Protein AF-A0A645GWM1-F1 (afdb_monomer_lite)

Radius of gyration: 21.81 Å; chains: 1; bounding box: 53×33×59 Å

Foldseek 3Di:
DDDDPPFDKDKDWAAPVCVVLDDFQFKKWKAAVVDPGTFIWTFHDWAPDADPPVNTTITITGTPDDDPVDDPPGDIDIGGPSPDDPFDKDFPLQWDDPDPQWIWWWWADPPRDTDTWTFDWDDDDPRIIGTPDTDDPPTDTDSPCVVVVVVVVVVVD

pLDDT: mean 82.08, std 11.89, range [39.28, 95.25]

Organism: NCBI:txid1076179

Secondary structure (DSSP, 8-state):
----TT--EEEEEEETTTGGG--TT-EEEEE-TT-SSPEEEEEEEE-SS--TTT-EEEEEEEESS--TT--TT---EEE---TT---EEEEGGG-EEEETTEEEEEEE-GGG-EEEEEEEE---BTTEEEEEES--TT-EE-SS-HH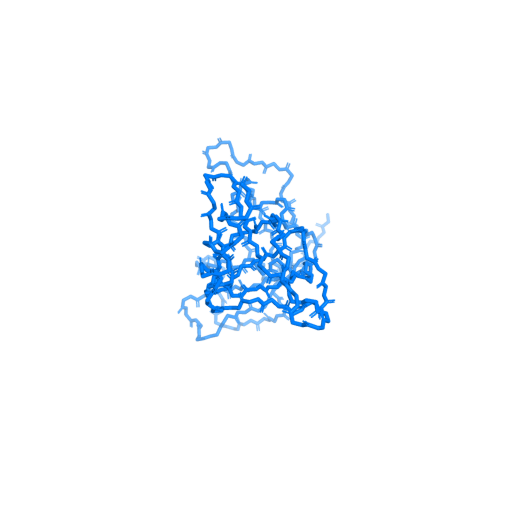HHHHHHHT--

Structure (mmCIF, N/CA/C/O backbone):
data_AF-A0A645GWM1-F1
#
_entry.id   AF-A0A645GWM1-F1
#
loop_
_atom_site.group_PDB
_atom_site.id
_atom_site.type_symbol
_atom_site.label_atom_id
_atom_site.label_alt_id
_atom_site.label_comp_id
_atom_site.label_asym_id
_atom_site.label_entity_id
_atom_site.label_seq_id
_atom_site.pdbx_PDB_ins_code
_atom_site.Cartn_x
_atom_site.Cartn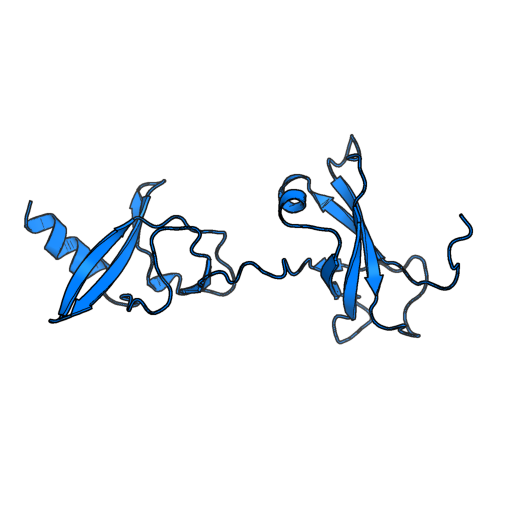_y
_atom_site.Cartn_z
_atom_site.occupancy
_atom_site.B_iso_or_equiv
_atom_site.auth_seq_id
_atom_site.auth_comp_id
_atom_site.auth_asym_id
_atom_site.auth_atom_id
_atom_site.pdbx_PDB_model_num
ATOM 1 N N . MET A 1 1 ? 29.762 -0.858 -18.219 1.00 40.53 1 MET A N 1
ATOM 2 C CA . MET A 1 1 ? 29.071 -2.102 -17.817 1.00 40.53 1 MET A CA 1
ATOM 3 C C . MET A 1 1 ? 28.261 -2.569 -19.014 1.00 40.53 1 MET A C 1
ATOM 5 O O . MET A 1 1 ? 27.485 -1.773 -19.522 1.00 40.53 1 MET A O 1
ATOM 9 N N . ILE A 1 2 ? 28.506 -3.778 -19.520 1.00 39.28 2 ILE A N 1
ATOM 10 C CA . ILE A 1 2 ? 27.701 -4.369 -20.600 1.00 39.28 2 ILE A CA 1
ATOM 11 C C . ILE A 1 2 ? 26.437 -4.920 -19.927 1.00 39.28 2 ILE A C 1
ATOM 13 O O . ILE A 1 2 ? 26.535 -5.841 -19.121 1.00 39.28 2 ILE A O 1
ATOM 17 N N . GLY A 1 3 ? 25.290 -4.279 -20.156 1.00 47.84 3 GLY A N 1
ATOM 18 C CA . GLY A 1 3 ? 23.987 -4.767 -19.697 1.00 47.84 3 GLY A CA 1
ATOM 19 C C . GLY A 1 3 ? 23.449 -5.818 -20.664 1.00 47.84 3 GLY A C 1
ATOM 20 O O . GLY A 1 3 ? 23.716 -5.723 -21.858 1.00 47.84 3 GLY A O 1
ATOM 21 N N . ASP A 1 4 ? 22.724 -6.813 -20.153 1.00 57.06 4 ASP A N 1
ATOM 22 C CA . ASP A 1 4 ? 22.065 -7.835 -20.970 1.00 57.06 4 ASP A CA 1
ATOM 23 C C . ASP A 1 4 ? 20.977 -7.184 -21.853 1.00 57.06 4 ASP A C 1
ATOM 25 O O . ASP A 1 4 ? 19.976 -6.697 -21.318 1.00 57.06 4 ASP A O 1
ATOM 29 N N . PRO A 1 5 ? 21.147 -7.141 -23.188 1.00 54.06 5 PRO A N 1
ATOM 30 C CA . PRO A 1 5 ? 20.183 -6.516 -24.089 1.00 54.06 5 PRO A CA 1
ATOM 31 C C . PRO A 1 5 ? 18.892 -7.335 -24.259 1.00 54.06 5 PRO A C 1
ATOM 33 O O . PRO A 1 5 ? 17.950 -6.837 -24.873 1.00 54.06 5 PRO A O 1
ATOM 36 N N . GLN A 1 6 ? 18.830 -8.571 -23.742 1.00 57.69 6 GLN A N 1
ATOM 37 C CA . GLN A 1 6 ? 17.636 -9.428 -23.789 1.00 57.69 6 GLN A CA 1
ATOM 38 C C . GLN A 1 6 ? 16.748 -9.289 -22.542 1.00 57.69 6 GLN A C 1
ATOM 40 O O . GLN A 1 6 ? 15.625 -9.798 -22.526 1.00 57.69 6 GLN A O 1
ATOM 45 N N . ALA A 1 7 ? 17.211 -8.594 -21.497 1.00 66.00 7 ALA A N 1
ATOM 46 C CA . ALA A 1 7 ? 16.413 -8.368 -20.299 1.00 66.00 7 ALA A CA 1
ATOM 47 C C . ALA A 1 7 ? 15.276 -7.374 -20.594 1.00 66.00 7 ALA A C 1
ATOM 49 O O . ALA A 1 7 ? 15.486 -6.166 -20.734 1.00 66.00 7 ALA A O 1
ATOM 50 N N . MET A 1 8 ? 14.049 -7.889 -20.694 1.00 75.62 8 MET A N 1
ATOM 51 C CA . MET A 1 8 ? 12.860 -7.070 -20.910 1.00 75.62 8 MET A CA 1
ATOM 52 C C . MET A 1 8 ? 12.460 -6.378 -19.606 1.00 75.62 8 MET A C 1
ATOM 54 O O . MET A 1 8 ? 11.843 -6.972 -18.721 1.00 75.62 8 MET A O 1
ATOM 58 N N . ASN A 1 9 ? 12.838 -5.107 -19.503 1.00 86.62 9 ASN A N 1
ATOM 59 C CA . ASN A 1 9 ? 12.531 -4.254 -18.364 1.00 86.62 9 ASN A CA 1
ATOM 60 C C . ASN A 1 9 ? 11.302 -3.388 -18.640 1.00 86.62 9 ASN A C 1
ATOM 62 O O . ASN A 1 9 ? 11.059 -2.962 -19.770 1.00 86.62 9 ASN A O 1
ATOM 66 N N . VAL A 1 10 ? 10.567 -3.073 -17.580 1.00 88.06 10 VAL A N 1
ATOM 67 C CA . VAL A 1 10 ? 9.471 -2.105 -17.604 1.00 88.06 10 VAL A CA 1
ATOM 68 C C . VAL A 1 10 ? 9.936 -0.849 -16.883 1.00 88.06 10 VAL A C 1
ATOM 70 O O . VAL A 1 10 ? 10.407 -0.919 -15.750 1.00 88.06 10 VAL A O 1
ATOM 73 N N . VAL A 1 11 ? 9.809 0.304 -17.535 1.00 89.62 11 VAL A N 1
ATOM 74 C CA . VAL A 1 11 ? 10.086 1.604 -16.916 1.00 89.62 11 VAL A CA 1
ATOM 75 C C . VAL A 1 11 ? 8.758 2.215 -16.495 1.00 89.62 11 VAL A C 1
ATOM 77 O O . VAL A 1 11 ? 7.904 2.493 -17.333 1.00 89.62 11 VAL A O 1
ATOM 80 N N . ALA A 1 12 ? 8.578 2.390 -15.191 1.00 87.81 12 ALA A N 1
ATOM 81 C CA . ALA A 1 12 ? 7.428 3.061 -14.612 1.00 87.81 12 ALA A CA 1
ATOM 82 C C . ALA A 1 12 ? 7.823 4.473 -14.192 1.00 87.81 12 ALA A C 1
ATOM 84 O O . ALA A 1 12 ? 8.797 4.655 -13.467 1.00 87.81 12 ALA A O 1
ATOM 85 N N . GLU A 1 13 ? 7.045 5.472 -14.587 1.00 87.75 13 GLU A N 1
ATOM 86 C CA . GLU A 1 13 ? 7.170 6.794 -13.991 1.00 87.75 13 GLU A CA 1
ATOM 87 C C . GLU A 1 13 ? 6.321 6.843 -12.726 1.00 87.75 13 GLU A C 1
ATOM 89 O O . GLU A 1 13 ? 5.115 6.596 -12.781 1.00 87.75 13 GLU A O 1
ATOM 94 N N . VAL A 1 14 ? 6.923 7.172 -11.591 1.00 85.31 14 VAL A N 1
ATOM 95 C CA . VAL A 1 14 ? 6.256 7.172 -10.286 1.00 85.31 14 VAL A CA 1
ATOM 96 C C . VAL A 1 14 ? 6.260 8.575 -9.701 1.00 85.31 14 VAL A C 1
ATOM 98 O O . VAL A 1 14 ? 7.281 9.256 -9.739 1.00 85.31 14 VAL A O 1
ATOM 101 N N . PHE A 1 15 ? 5.126 9.005 -9.150 1.00 83.12 15 PHE A N 1
ATOM 102 C CA . PHE A 1 15 ? 5.018 10.293 -8.472 1.00 83.12 15 PHE A CA 1
ATOM 103 C C . PHE A 1 15 ? 5.892 10.349 -7.218 1.00 83.12 15 PHE A C 1
ATOM 105 O O . PHE A 1 15 ? 5.995 9.377 -6.470 1.00 83.12 15 PHE A O 1
ATOM 112 N N . GLU A 1 16 ? 6.445 11.527 -6.937 1.00 80.06 16 GLU A N 1
ATOM 113 C CA . GLU A 1 16 ? 7.253 11.781 -5.740 1.00 80.06 16 GLU A CA 1
ATOM 114 C C . GLU A 1 16 ? 6.570 11.355 -4.428 1.00 80.06 16 GLU A C 1
ATOM 116 O O . GLU A 1 16 ? 7.239 10.845 -3.534 1.00 80.06 16 GLU A O 1
ATOM 121 N N . SER A 1 17 ? 5.242 11.489 -4.324 1.00 77.88 17 SER A N 1
ATOM 122 C CA . SER A 1 17 ? 4.472 11.093 -3.136 1.00 77.88 17 SER A CA 1
ATOM 123 C C . SER A 1 17 ? 4.493 9.593 -2.845 1.00 77.88 17 SER A C 1
ATOM 125 O O . SER A 1 17 ? 4.314 9.198 -1.694 1.00 77.88 17 SER A O 1
ATOM 127 N N . ASP A 1 18 ? 4.696 8.766 -3.871 1.00 77.94 18 ASP A N 1
ATOM 128 C CA . ASP A 1 18 ? 4.616 7.306 -3.767 1.00 77.94 18 ASP A CA 1
ATOM 129 C C . ASP A 1 18 ? 6.009 6.671 -3.619 1.00 77.94 18 ASP A C 1
ATOM 131 O O . ASP A 1 18 ? 6.136 5.553 -3.115 1.00 77.94 18 ASP A O 1
ATOM 135 N N . LEU A 1 19 ? 7.071 7.400 -3.993 1.00 77.88 19 LEU A N 1
ATOM 136 C CA . LEU A 1 19 ? 8.462 6.945 -3.891 1.00 77.88 19 LEU A CA 1
ATOM 137 C C . LEU A 1 19 ? 8.894 6.492 -2.488 1.00 77.88 19 LEU A C 1
ATOM 139 O O . LEU A 1 19 ? 9.609 5.492 -2.428 1.00 77.88 19 LEU A O 1
ATOM 143 N N . PRO A 1 20 ? 8.480 7.122 -1.365 1.00 80.69 20 PRO A N 1
ATOM 144 C CA . PRO A 1 20 ? 8.900 6.684 -0.031 1.00 80.69 20 PRO A CA 1
ATOM 145 C C . PRO A 1 20 ? 8.528 5.233 0.306 1.00 80.69 20 PRO A C 1
ATOM 147 O O . PRO A 1 20 ? 9.187 4.608 1.139 1.00 80.69 20 PRO A O 1
ATOM 150 N N . GLY A 1 21 ? 7.486 4.687 -0.332 1.00 74.31 21 GLY A N 1
ATOM 151 C CA . GLY A 1 21 ? 7.092 3.289 -0.165 1.00 74.31 21 GLY A CA 1
ATOM 152 C C . GLY A 1 21 ? 7.926 2.311 -0.999 1.00 74.31 21 GLY A C 1
ATOM 153 O O . GLY A 1 21 ? 8.011 1.129 -0.665 1.00 74.31 21 GLY A O 1
ATOM 154 N N . ILE A 1 22 ? 8.558 2.772 -2.077 1.00 81.31 22 ILE A N 1
ATOM 155 C CA . ILE A 1 22 ? 9.230 1.904 -3.045 1.00 81.31 22 ILE A CA 1
ATOM 156 C C . ILE A 1 22 ? 10.694 1.740 -2.667 1.00 81.31 22 ILE A C 1
ATOM 158 O O . ILE A 1 22 ? 11.426 2.709 -2.476 1.00 81.31 22 ILE A O 1
ATOM 162 N N . ARG A 1 23 ? 11.151 0.490 -2.607 1.00 83.00 23 ARG A N 1
ATOM 163 C CA . ARG A 1 23 ? 12.553 0.157 -2.355 1.00 83.00 23 ARG A CA 1
ATOM 164 C C . ARG A 1 23 ? 13.088 -0.742 -3.460 1.00 83.00 23 ARG A C 1
ATOM 166 O O . ARG A 1 23 ? 12.338 -1.422 -4.158 1.00 83.00 23 ARG A O 1
ATOM 173 N N . LEU A 1 24 ? 14.410 -0.763 -3.605 1.00 84.62 24 LEU A N 1
ATOM 174 C CA . LEU A 1 24 ? 15.072 -1.804 -4.389 1.00 84.62 24 LEU A CA 1
ATOM 175 C C . LEU A 1 24 ? 14.653 -3.177 -3.845 1.00 84.62 24 LEU A C 1
ATOM 177 O O . LEU A 1 24 ? 14.643 -3.386 -2.632 1.00 84.62 24 LEU A O 1
ATOM 181 N N . GLY A 1 25 ? 14.274 -4.088 -4.738 1.00 85.44 25 GLY A N 1
ATOM 182 C CA . GLY A 1 25 ? 13.746 -5.401 -4.373 1.00 85.44 25 GLY A CA 1
ATOM 183 C C . GLY A 1 25 ? 12.241 -5.446 -4.078 1.00 85.44 25 GLY A C 1
ATOM 184 O O . GLY A 1 25 ? 11.715 -6.542 -3.892 1.00 85.44 25 GLY A O 1
ATOM 185 N N . SER A 1 26 ? 11.517 -4.317 -4.064 1.00 82.75 26 SER A N 1
ATOM 186 C CA . SER A 1 26 ? 10.053 -4.332 -3.914 1.00 82.75 26 SER A CA 1
ATOM 187 C C . SER A 1 26 ? 9.404 -5.163 -5.025 1.00 82.75 26 SER A C 1
ATOM 189 O O . SER A 1 26 ? 9.727 -4.987 -6.203 1.00 82.75 26 SER A O 1
ATOM 191 N N . SER A 1 27 ? 8.480 -6.057 -4.658 1.00 82.62 27 SER A N 1
ATOM 192 C CA . SER A 1 27 ? 7.673 -6.787 -5.638 1.00 82.62 27 SER A CA 1
ATOM 193 C C . SER A 1 27 ? 6.586 -5.877 -6.199 1.00 82.62 27 SER A C 1
ATOM 195 O O . SER A 1 27 ? 6.021 -5.053 -5.486 1.00 82.62 27 SER A O 1
ATOM 197 N N . VAL A 1 28 ? 6.302 -5.995 -7.490 1.00 86.69 28 VAL A N 1
ATOM 198 C CA . VAL A 1 28 ? 5.293 -5.186 -8.179 1.00 86.69 28 VAL A CA 1
ATOM 199 C C . VAL A 1 28 ? 4.484 -6.049 -9.141 1.00 86.69 28 VAL A C 1
ATOM 201 O O . VAL A 1 28 ? 4.929 -7.122 -9.557 1.00 86.69 28 VAL A O 1
ATOM 204 N N . GLN A 1 29 ? 3.297 -5.568 -9.503 1.00 87.50 29 GLN A N 1
ATOM 205 C CA . GLN A 1 29 ? 2.475 -6.152 -10.556 1.00 87.50 29 GLN A CA 1
ATOM 206 C C . GLN A 1 29 ? 2.450 -5.220 -11.768 1.00 87.50 29 GLN A C 1
ATOM 208 O O . GLN A 1 29 ? 2.227 -4.016 -11.649 1.00 87.50 29 GLN A O 1
ATOM 213 N N . VAL A 1 30 ? 2.680 -5.783 -12.947 1.00 86.56 30 VAL A N 1
ATOM 214 C CA . VAL A 1 30 ? 2.648 -5.073 -14.223 1.00 86.56 30 VAL A CA 1
ATOM 215 C C . VAL A 1 30 ? 1.428 -5.541 -15.002 1.00 86.56 30 VAL A C 1
ATOM 217 O O . VAL A 1 30 ? 1.341 -6.691 -15.430 1.00 86.56 30 VAL A O 1
ATOM 220 N N . GLU A 1 31 ? 0.479 -4.638 -15.193 1.00 87.50 31 GLU A N 1
ATOM 221 C CA . GLU A 1 31 ? -0.704 -4.843 -16.013 1.00 87.50 31 GLU A CA 1
ATOM 222 C C . GLU A 1 31 ? -0.423 -4.381 -17.443 1.00 87.50 31 GLU A C 1
ATOM 224 O O . GLU A 1 31 ? -0.121 -3.216 -17.703 1.00 87.50 31 GLU A O 1
ATOM 229 N N . VAL A 1 32 ? -0.553 -5.299 -18.393 1.00 86.19 32 VAL A N 1
ATOM 230 C CA . VAL A 1 32 ? -0.438 -5.001 -19.822 1.00 86.19 32 VAL A CA 1
ATOM 231 C C . VAL A 1 32 ? -1.809 -5.247 -20.440 1.00 86.19 32 VAL A C 1
ATOM 233 O O . VAL A 1 32 ? -2.311 -6.360 -20.296 1.00 86.19 32 VAL A O 1
ATOM 236 N N 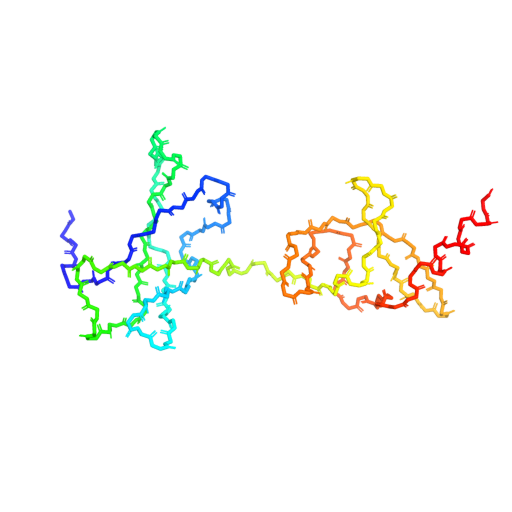. PRO A 1 33 ? -2.433 -4.271 -21.128 1.00 83.94 33 PRO A N 1
ATOM 237 C CA . PRO A 1 33 ? -3.799 -4.425 -21.641 1.00 83.94 33 PRO A CA 1
ATOM 238 C C . PRO A 1 33 ? -4.001 -5.642 -22.555 1.00 83.94 33 PRO A C 1
ATOM 240 O O . PRO A 1 33 ? -5.101 -6.174 -22.650 1.00 83.94 33 PRO A O 1
ATOM 243 N N . GLN A 1 34 ? -2.939 -6.087 -23.229 1.00 84.06 34 GLN A N 1
ATOM 244 C CA . GLN A 1 34 ? -2.947 -7.239 -24.135 1.00 84.06 34 GLN A CA 1
ATOM 245 C C . GLN A 1 34 ? -2.826 -8.592 -23.412 1.00 84.06 34 GLN A C 1
ATOM 247 O O . GLN A 1 34 ? -2.876 -9.633 -24.067 1.00 84.06 34 GLN A O 1
ATOM 252 N N . LEU A 1 35 ? -2.648 -8.601 -22.088 1.00 83.81 35 LEU A N 1
ATOM 253 C CA . LEU A 1 35 ? -2.531 -9.814 -21.285 1.00 83.81 35 LEU A CA 1
ATOM 254 C C . LEU A 1 35 ? -3.725 -9.958 -20.329 1.00 83.81 35 LEU A C 1
ATOM 256 O O . LEU A 1 35 ? -4.108 -8.998 -19.666 1.00 83.81 35 LEU A O 1
ATOM 260 N N . PRO A 1 36 ? -4.291 -11.172 -20.189 1.00 83.94 36 PRO A N 1
ATOM 261 C CA . PRO A 1 36 ? -5.429 -11.411 -19.301 1.00 83.94 36 PRO A CA 1
ATOM 262 C C . PRO A 1 36 ? -5.046 -11.451 -17.814 1.00 83.94 36 PRO A C 1
ATOM 264 O O . PRO A 1 36 ? -5.922 -11.416 -16.954 1.00 83.94 36 PRO A O 1
ATOM 267 N N . LYS A 1 37 ? -3.752 -11.581 -17.495 1.00 85.38 37 LYS A N 1
ATOM 268 C CA . LYS A 1 37 ? -3.233 -11.633 -16.124 1.00 85.38 37 LYS A CA 1
ATOM 269 C C . LYS A 1 37 ? -2.070 -10.653 -15.968 1.00 85.38 37 LYS A C 1
ATOM 271 O O . LYS A 1 37 ? -1.273 -10.539 -16.902 1.00 85.38 37 LYS A O 1
ATOM 276 N N . PRO A 1 38 ? -1.946 -9.987 -14.806 1.00 85.50 38 PRO A N 1
ATOM 277 C CA . PRO A 1 38 ? -0.786 -9.161 -14.515 1.00 85.50 38 PRO A CA 1
ATOM 278 C C . PRO A 1 38 ? 0.473 -10.023 -14.415 1.00 85.50 38 PRO A C 1
ATOM 280 O O . PRO A 1 38 ? 0.433 -11.158 -13.932 1.00 85.50 38 PRO A O 1
ATOM 283 N N . LEU A 1 39 ? 1.592 -9.453 -14.842 1.00 87.88 39 LEU A N 1
ATOM 284 C CA . LEU A 1 39 ? 2.916 -10.044 -14.702 1.00 87.88 39 LEU A CA 1
ATOM 285 C C . LEU A 1 39 ? 3.532 -9.615 -13.375 1.00 87.88 39 LEU A C 1
ATOM 287 O O . LEU A 1 39 ? 3.310 -8.500 -12.903 1.00 87.88 39 LEU A O 1
ATOM 291 N N . LYS A 1 40 ? 4.332 -10.489 -12.770 1.00 88.56 40 LYS A N 1
ATOM 292 C CA . LYS A 1 40 ? 5.105 -10.143 -11.574 1.00 88.56 40 LYS A CA 1
ATOM 293 C C . LYS A 1 40 ? 6.446 -9.540 -11.968 1.00 88.56 40 LYS A C 1
ATOM 295 O O . LYS A 1 40 ? 7.049 -9.944 -12.962 1.00 88.56 40 LYS A O 1
ATOM 300 N N . GLY A 1 41 ? 6.916 -8.597 -11.165 1.00 87.94 41 GLY A N 1
ATOM 301 C CA . GLY A 1 41 ? 8.243 -8.025 -11.318 1.00 87.94 41 GLY A CA 1
ATOM 302 C C . GLY A 1 41 ? 8.847 -7.570 -9.999 1.00 87.94 41 GLY A C 1
ATOM 303 O O . GLY A 1 41 ? 8.208 -7.607 -8.940 1.00 87.94 41 GLY A O 1
ATOM 304 N N . THR A 1 42 ? 10.091 -7.120 -10.087 1.00 88.69 42 THR A N 1
ATOM 305 C CA . THR A 1 42 ? 10.879 -6.631 -8.959 1.00 88.69 42 THR A CA 1
ATOM 306 C C . THR A 1 42 ? 11.572 -5.328 -9.329 1.00 88.69 42 THR A C 1
ATOM 308 O O . THR A 1 42 ? 12.125 -5.189 -10.419 1.00 88.69 42 THR A O 1
ATOM 311 N N . VAL A 1 43 ? 11.560 -4.358 -8.413 1.00 88.94 43 VAL A N 1
ATOM 312 C CA . VAL A 1 43 ? 12.259 -3.082 -8.601 1.00 88.94 43 VAL A CA 1
ATOM 313 C C . VAL A 1 43 ? 13.771 -3.308 -8.587 1.00 88.94 43 VAL A C 1
ATOM 315 O O . VAL A 1 43 ? 14.347 -3.686 -7.565 1.00 88.94 43 VAL A O 1
ATOM 318 N N . ARG A 1 44 ? 14.419 -3.039 -9.721 1.00 89.38 44 ARG A N 1
ATOM 319 C CA . ARG A 1 44 ? 15.869 -3.183 -9.931 1.00 89.38 44 ARG A CA 1
ATOM 320 C C . ARG A 1 44 ? 16.619 -1.870 -9.847 1.00 89.38 44 ARG A C 1
ATOM 322 O O . ARG A 1 44 ? 17.791 -1.861 -9.474 1.00 89.38 44 ARG A O 1
ATOM 329 N N . HIS A 1 45 ? 15.959 -0.777 -10.210 1.00 88.75 45 HIS A N 1
ATOM 330 C CA . HIS A 1 45 ? 16.553 0.547 -10.170 1.00 88.75 45 HIS A CA 1
ATOM 331 C C . HIS A 1 45 ? 15.511 1.599 -9.807 1.00 88.75 45 HIS A C 1
ATOM 333 O O . HIS A 1 45 ? 14.385 1.577 -10.303 1.00 88.75 45 HIS A O 1
ATOM 339 N N . LEU A 1 46 ? 15.926 2.530 -8.956 1.00 87.00 46 LEU A N 1
ATOM 340 C CA . LEU A 1 46 ? 15.198 3.740 -8.614 1.00 87.00 46 LEU A CA 1
ATOM 341 C C . LEU A 1 46 ? 16.006 4.914 -9.156 1.00 87.00 46 LEU A C 1
ATOM 343 O O . LEU A 1 46 ? 17.168 5.078 -8.781 1.00 87.00 46 LEU A O 1
ATOM 347 N N . GLY A 1 47 ? 15.402 5.706 -10.037 1.00 84.06 47 GLY A N 1
ATOM 348 C CA . GLY A 1 47 ? 16.016 6.921 -10.547 1.00 84.06 47 GLY A CA 1
ATOM 349 C C . GLY A 1 47 ? 16.356 7.865 -9.396 1.00 84.06 47 GLY A C 1
ATOM 350 O O . GLY A 1 47 ? 15.517 8.157 -8.549 1.00 84.06 47 GLY A O 1
ATOM 351 N N . ALA A 1 48 ? 17.599 8.344 -9.370 1.00 77.62 48 ALA A N 1
ATOM 352 C CA . ALA A 1 48 ? 18.094 9.235 -8.319 1.00 77.62 48 ALA A CA 1
ATOM 353 C C . ALA A 1 48 ? 17.559 10.674 -8.436 1.00 77.62 48 ALA A C 1
ATOM 355 O O . ALA A 1 48 ? 17.771 11.492 -7.544 1.00 77.62 48 ALA A O 1
ATOM 356 N N . THR A 1 49 ? 16.893 10.995 -9.545 1.00 81.44 49 THR A N 1
ATOM 357 C CA . THR A 1 49 ? 16.404 12.335 -9.863 1.00 81.44 49 THR A CA 1
ATOM 358 C C . THR A 1 49 ? 14.946 12.289 -10.280 1.00 81.44 49 THR A C 1
ATOM 360 O O . THR A 1 49 ? 14.522 11.379 -10.993 1.00 81.44 49 THR A O 1
ATOM 363 N N . LEU A 1 50 ? 14.206 13.317 -9.878 1.00 85.00 50 LEU A N 1
ATOM 364 C CA . LEU A 1 50 ? 12.875 13.591 -10.395 1.00 85.00 50 LEU A CA 1
ATOM 365 C C . LEU A 1 50 ? 12.997 14.352 -11.713 1.00 85.00 50 LEU A C 1
ATOM 367 O O . LEU A 1 50 ? 13.797 15.286 -11.826 1.00 85.00 50 LEU A O 1
ATOM 371 N N . ASP A 1 51 ? 12.176 13.977 -12.683 1.00 86.56 51 ASP A N 1
ATOM 372 C CA . ASP A 1 51 ? 11.907 14.822 -13.832 1.00 86.56 51 ASP A CA 1
ATOM 373 C C . ASP A 1 51 ? 11.263 16.136 -13.355 1.00 86.56 51 ASP A C 1
ATOM 375 O O . ASP A 1 51 ? 10.334 16.141 -12.539 1.00 86.56 51 ASP A O 1
ATOM 379 N N . LYS A 1 52 ? 11.810 17.267 -13.809 1.00 81.25 52 LYS A N 1
ATOM 380 C CA . LYS A 1 52 ? 11.482 18.592 -13.256 1.00 81.25 52 LYS A CA 1
ATOM 381 C C . LYS A 1 52 ? 10.083 19.066 -13.636 1.00 81.25 52 LYS A C 1
ATOM 383 O O . LYS A 1 52 ? 9.513 19.869 -12.901 1.00 81.25 52 LYS A O 1
ATOM 388 N N . GLU A 1 53 ? 9.559 18.594 -14.759 1.00 86.50 53 GLU A N 1
ATOM 389 C CA . GLU A 1 53 ? 8.265 19.012 -15.290 1.00 86.50 53 GLU A CA 1
ATOM 390 C C . GLU A 1 53 ? 7.141 18.148 -14.716 1.00 86.50 53 GLU A C 1
ATOM 392 O O . GLU A 1 53 ? 6.180 18.660 -14.143 1.00 86.50 53 GLU A O 1
ATOM 397 N N . SER A 1 54 ? 7.298 16.827 -14.788 1.00 83.88 54 SER A N 1
ATOM 398 C CA . SER A 1 54 ? 6.281 15.873 -14.340 1.00 83.88 54 SER A CA 1
ATOM 399 C C . SER A 1 54 ? 6.323 15.574 -12.837 1.00 83.88 54 SER A C 1
ATOM 401 O O . SER A 1 54 ? 5.355 15.029 -12.300 1.00 83.88 54 SER A O 1
ATOM 403 N N . ARG A 1 55 ? 7.425 15.908 -12.143 1.00 87.06 55 ARG A N 1
ATOM 404 C CA . ARG A 1 55 ? 7.688 15.533 -10.736 1.00 87.06 55 ARG A CA 1
ATOM 405 C C . ARG A 1 55 ? 7.610 14.020 -10.501 1.00 87.06 55 ARG A C 1
ATOM 407 O O . ARG A 1 55 ? 7.150 13.557 -9.452 1.00 87.06 55 ARG A O 1
ATOM 414 N N . ARG A 1 56 ? 8.071 13.239 -11.482 1.00 86.56 56 ARG A N 1
ATOM 415 C CA . ARG A 1 56 ? 8.118 11.772 -11.424 1.00 86.56 56 ARG A CA 1
ATOM 416 C C . ARG A 1 56 ? 9.555 11.269 -11.432 1.00 86.56 56 ARG A C 1
ATOM 418 O O . ARG A 1 56 ? 10.420 11.881 -12.048 1.00 86.56 56 ARG A O 1
ATOM 425 N N . ALA A 1 57 ? 9.813 10.138 -10.784 1.00 88.75 57 ALA A N 1
ATOM 426 C CA . ALA A 1 57 ? 11.061 9.397 -10.960 1.00 88.75 57 ALA A CA 1
ATOM 427 C C . ALA A 1 57 ? 10.824 8.160 -11.827 1.00 88.75 57 ALA A C 1
ATOM 429 O O . ALA A 1 57 ? 9.784 7.504 -11.730 1.00 88.75 57 ALA A O 1
ATOM 430 N N . ALA A 1 58 ? 11.822 7.817 -12.638 1.00 90.00 58 ALA A N 1
ATOM 431 C CA . ALA A 1 58 ? 11.840 6.564 -13.374 1.00 90.00 58 ALA A CA 1
ATOM 432 C C . ALA A 1 58 ? 12.192 5.404 -12.432 1.00 90.00 58 ALA A C 1
ATOM 434 O O . ALA A 1 58 ? 13.219 5.421 -11.753 1.00 90.00 58 ALA A O 1
ATOM 435 N N . VAL A 1 59 ? 11.356 4.374 -12.417 1.00 89.81 59 VAL A N 1
ATOM 436 C CA . VAL A 1 59 ? 11.565 3.128 -11.681 1.00 89.81 59 VAL A CA 1
ATOM 437 C C . VAL A 1 59 ? 11.677 1.996 -12.690 1.00 89.81 59 VAL A C 1
ATOM 439 O O . VAL A 1 59 ? 10.764 1.775 -13.483 1.00 89.81 59 VAL A O 1
ATOM 442 N N . VAL A 1 60 ? 12.797 1.276 -12.668 1.00 90.88 60 VAL A N 1
ATOM 443 C CA . VAL A 1 60 ? 13.021 0.129 -13.554 1.00 90.88 60 VAL A CA 1
ATOM 444 C C . VAL A 1 60 ? 12.624 -1.143 -12.827 1.00 90.88 60 VAL A C 1
ATOM 446 O O . VAL A 1 60 ? 13.151 -1.464 -11.755 1.00 90.88 60 VAL A O 1
ATOM 449 N N . VAL A 1 61 ? 11.703 -1.870 -13.441 1.00 90.19 61 VAL A N 1
ATOM 450 C CA . VAL A 1 61 ? 11.164 -3.139 -12.974 1.00 90.19 61 VAL A CA 1
ATOM 451 C C . VAL A 1 61 ? 11.655 -4.245 -13.895 1.00 90.19 61 VAL A C 1
ATOM 453 O O . VAL A 1 61 ? 11.434 -4.203 -15.105 1.00 90.19 61 VAL A O 1
ATOM 456 N N . GLU A 1 62 ? 12.286 -5.253 -13.309 1.00 89.75 62 GLU A N 1
ATOM 457 C CA . GLU A 1 62 ? 12.630 -6.498 -13.989 1.00 89.75 62 GLU A CA 1
ATOM 458 C C . GLU A 1 62 ? 11.462 -7.473 -13.838 1.00 89.75 62 GLU A C 1
ATOM 460 O O . GLU A 1 62 ? 10.980 -7.717 -12.728 1.00 89.75 62 GLU A O 1
ATOM 465 N N . LEU A 1 63 ? 10.960 -7.986 -14.960 1.00 88.81 63 LEU A N 1
ATOM 466 C CA . LEU A 1 63 ? 9.879 -8.966 -14.959 1.00 88.81 63 LEU A CA 1
ATOM 467 C C . LEU A 1 63 ? 10.414 -10.327 -14.507 1.00 88.81 63 LEU A C 1
ATOM 469 O O . LEU A 1 63 ? 11.488 -10.753 -14.923 1.00 88.81 63 LEU A O 1
ATOM 473 N N . SER A 1 64 ? 9.646 -11.028 -13.674 1.00 86.00 64 SER A N 1
ATOM 474 C CA . SER A 1 64 ? 10.031 -12.350 -13.160 1.00 86.00 64 SER A CA 1
ATOM 475 C C . SER A 1 64 ? 9.989 -13.445 -14.229 1.00 86.00 64 SER A C 1
ATOM 477 O O . SER A 1 64 ? 10.569 -14.510 -14.044 1.00 86.00 64 SER A O 1
ATOM 479 N N . GLU A 1 65 ? 9.285 -13.199 -15.332 1.00 83.62 65 GLU A N 1
ATOM 480 C CA . GLU A 1 65 ? 9.143 -14.124 -16.449 1.00 83.62 65 GLU A CA 1
ATOM 481 C C . GLU A 1 65 ? 9.166 -13.369 -17.781 1.00 83.62 65 GLU A C 1
ATOM 483 O O . GLU A 1 65 ? 8.633 -12.262 -17.904 1.00 83.62 65 GLU A O 1
ATOM 488 N N . GLN A 1 66 ? 9.775 -13.979 -18.798 1.00 80.44 66 GLN A N 1
ATOM 489 C CA . GLN A 1 66 ? 9.668 -13.482 -20.164 1.00 80.44 66 GLN A CA 1
ATOM 490 C C . GLN A 1 66 ? 8.304 -13.874 -20.725 1.00 80.44 66 GLN A C 1
ATOM 492 O O . GLN A 1 66 ? 7.913 -15.039 -20.669 1.00 80.44 66 GLN A O 1
ATOM 497 N N . ASN A 1 67 ? 7.592 -12.912 -21.308 1.00 81.31 67 ASN A N 1
ATOM 498 C CA . ASN A 1 67 ? 6.328 -13.180 -21.976 1.00 81.31 67 ASN A CA 1
ATOM 499 C C . ASN A 1 67 ? 6.456 -12.883 -23.481 1.00 81.31 67 ASN A C 1
ATOM 501 O O . ASN A 1 67 ? 6.737 -11.739 -23.848 1.00 81.31 67 ASN A O 1
ATOM 505 N N . PRO A 1 68 ? 6.233 -13.875 -24.366 1.00 82.31 68 PRO A N 1
ATOM 506 C CA . PRO A 1 68 ? 6.453 -13.743 -25.806 1.00 82.31 68 PRO A CA 1
ATOM 507 C C . PRO A 1 68 ? 5.451 -12.814 -26.499 1.00 82.31 68 PRO A C 1
ATOM 509 O O . PRO A 1 68 ? 5.611 -12.548 -27.689 1.00 82.31 68 PRO A O 1
ATOM 512 N N . VAL A 1 69 ? 4.424 -12.324 -25.801 1.00 84.44 69 VAL A N 1
ATOM 513 C CA . VAL A 1 69 ? 3.502 -11.292 -26.302 1.00 84.44 69 VAL A CA 1
ATOM 514 C C . VAL A 1 69 ? 4.109 -9.896 -26.162 1.00 84.44 69 VAL A C 1
ATOM 516 O O . VAL A 1 69 ? 3.786 -9.006 -26.945 1.00 84.44 69 VAL A O 1
ATOM 519 N N . LEU A 1 70 ? 5.011 -9.696 -25.201 1.00 83.38 70 LEU A N 1
ATOM 520 C CA . LEU A 1 70 ? 5.600 -8.388 -24.949 1.00 83.38 70 LEU A CA 1
ATOM 521 C C . LEU A 1 70 ? 6.565 -7.988 -26.065 1.00 83.38 70 LEU A C 1
ATOM 523 O O . LEU A 1 70 ? 7.346 -8.790 -26.587 1.00 83.38 70 LEU A O 1
ATOM 527 N N . ARG A 1 71 ? 6.501 -6.713 -26.434 1.00 83.62 71 ARG A N 1
ATOM 528 C CA . ARG A 1 71 ? 7.374 -6.069 -27.411 1.00 83.62 71 ARG A CA 1
ATOM 529 C C . ARG A 1 71 ? 7.856 -4.735 -26.836 1.00 83.62 71 ARG A C 1
ATOM 531 O O . ARG A 1 71 ? 7.073 -4.060 -26.161 1.00 83.62 71 ARG A O 1
ATOM 538 N N . PRO A 1 72 ? 9.107 -4.324 -27.111 1.00 83.31 72 PRO A N 1
ATOM 539 C CA . PRO A 1 72 ? 9.569 -2.983 -26.772 1.00 83.31 72 PRO A CA 1
ATOM 540 C C . PRO A 1 72 ? 8.623 -1.906 -27.321 1.00 83.31 72 PRO A C 1
ATOM 542 O O . PRO A 1 72 ? 8.128 -2.021 -28.441 1.00 83.31 72 PRO A O 1
ATOM 545 N N . GLY A 1 73 ? 8.362 -0.869 -26.523 1.00 82.25 73 GLY A N 1
ATOM 546 C CA . GLY A 1 73 ? 7.459 0.233 -26.881 1.00 82.25 73 GLY A CA 1
ATOM 547 C C . GLY A 1 73 ? 5.980 0.010 -26.542 1.00 82.25 73 GLY A C 1
ATOM 548 O O . GLY A 1 73 ? 5.180 0.929 -26.707 1.00 82.25 73 GLY A O 1
ATOM 549 N N . MET A 1 74 ? 5.592 -1.168 -26.040 1.00 86.12 74 MET A N 1
ATOM 550 C CA . MET A 1 74 ? 4.238 -1.375 -25.518 1.00 86.12 74 MET A CA 1
ATOM 551 C C . MET A 1 74 ? 3.988 -0.548 -24.253 1.00 86.12 74 MET A C 1
ATOM 553 O O . MET A 1 74 ? 4.867 -0.387 -23.407 1.00 86.12 74 MET A O 1
ATOM 557 N N . GLN A 1 75 ? 2.755 -0.067 -24.104 1.00 84.50 75 GLN A N 1
ATOM 558 C CA . GLN A 1 75 ? 2.311 0.599 -22.884 1.00 84.50 75 GLN A CA 1
ATOM 559 C C . GLN A 1 75 ? 1.902 -0.436 -21.834 1.00 84.50 75 GLN A C 1
ATOM 561 O O . GLN A 1 75 ? 1.186 -1.394 -22.131 1.00 84.50 75 GLN A O 1
ATOM 566 N N . ALA A 1 76 ? 2.316 -0.204 -20.594 1.00 83.88 76 ALA A N 1
ATOM 567 C CA . ALA A 1 76 ? 1.939 -1.004 -19.441 1.00 83.88 76 ALA A CA 1
ATOM 568 C C . ALA A 1 76 ? 1.550 -0.081 -18.284 1.00 83.88 76 ALA A C 1
ATOM 570 O O . ALA A 1 76 ? 2.082 1.021 -18.145 1.00 83.88 76 ALA A O 1
ATOM 571 N N . LYS A 1 77 ? 0.634 -0.540 -17.436 1.00 82.00 77 LYS A N 1
ATOM 572 C CA . LYS A 1 77 ? 0.354 0.073 -16.140 1.00 82.00 77 LYS A CA 1
ATOM 573 C C . LYS A 1 77 ? 1.109 -0.709 -15.077 1.00 82.00 77 LYS A C 1
ATOM 575 O O . LYS A 1 77 ? 0.981 -1.924 -14.991 1.00 82.00 77 LYS A O 1
ATOM 580 N N . VAL A 1 78 ? 1.893 -0.021 -14.259 1.00 75.50 78 VAL A N 1
ATOM 581 C CA . VAL A 1 78 ? 2.624 -0.659 -13.159 1.00 75.50 78 VAL A CA 1
ATOM 582 C C . VAL A 1 78 ? 1.919 -0.337 -11.852 1.00 75.50 78 VAL A C 1
ATOM 584 O O . VAL A 1 78 ? 1.882 0.814 -11.422 1.00 75.50 78 VAL A O 1
ATOM 587 N N . GLY A 1 79 ? 1.348 -1.365 -11.232 1.00 67.44 79 GLY A N 1
ATOM 588 C CA . GLY A 1 79 ? 0.846 -1.319 -9.869 1.00 67.44 79 GLY A CA 1
ATOM 589 C C . GLY A 1 79 ? 1.950 -1.752 -8.915 1.00 67.44 79 GLY A C 1
ATOM 590 O O . GLY A 1 79 ? 2.331 -2.922 -8.866 1.00 67.44 79 GLY A O 1
ATOM 591 N N . VAL A 1 80 ? 2.483 -0.818 -8.133 1.00 62.91 80 VAL A N 1
ATOM 592 C CA . VAL A 1 80 ? 3.452 -1.170 -7.095 1.00 62.91 80 VAL A CA 1
ATOM 593 C C . VAL A 1 80 ? 2.697 -1.793 -5.932 1.00 62.91 80 VAL A C 1
ATOM 595 O O . VAL A 1 80 ? 1.925 -1.129 -5.244 1.00 62.91 80 VAL A O 1
ATOM 598 N N . GLN A 1 81 ? 2.933 -3.079 -5.695 1.00 58.16 81 GLN A N 1
ATOM 599 C CA . GLN A 1 81 ? 2.453 -3.728 -4.492 1.00 58.16 81 GLN A CA 1
ATOM 600 C C . GLN A 1 81 ? 3.516 -3.536 -3.419 1.00 58.16 81 GLN A C 1
ATOM 602 O O . GLN A 1 81 ? 4.472 -4.299 -3.352 1.00 58.16 81 GLN A O 1
ATOM 607 N N . LEU A 1 82 ? 3.375 -2.476 -2.620 1.00 57.03 82 LEU A N 1
ATOM 608 C CA . LEU A 1 82 ? 4.263 -2.174 -1.497 1.00 57.03 82 LEU A CA 1
ATOM 609 C C . LEU A 1 82 ? 4.331 -3.396 -0.574 1.00 57.03 82 LEU A C 1
ATOM 611 O O . LEU A 1 82 ? 3.462 -3.642 0.258 1.00 57.03 82 LEU A O 1
ATOM 615 N N . SER A 1 83 ? 5.325 -4.241 -0.825 1.00 45.50 83 SER A N 1
ATOM 616 C CA . SER A 1 83 ? 5.484 -5.516 -0.154 1.00 45.50 83 SER A CA 1
ATOM 617 C C . SER A 1 83 ? 6.155 -5.229 1.179 1.00 45.50 83 SER A C 1
ATOM 619 O O . SER A 1 83 ? 7.253 -4.677 1.201 1.00 45.50 83 SER A O 1
ATOM 621 N N . ASN A 1 84 ? 5.500 -5.644 2.261 1.00 43.34 84 ASN A N 1
ATOM 622 C CA . ASN A 1 84 ? 6.030 -5.734 3.625 1.00 43.34 84 ASN A CA 1
ATOM 623 C C . ASN A 1 84 ? 5.991 -4.472 4.488 1.00 43.34 84 ASN A C 1
ATOM 625 O O . ASN A 1 84 ? 6.928 -4.192 5.234 1.00 43.34 84 ASN A O 1
ATOM 629 N N . LEU A 1 85 ? 4.837 -3.835 4.577 1.00 46.62 85 LEU A N 1
ATOM 630 C CA . LEU A 1 85 ? 4.336 -3.675 5.933 1.00 46.62 85 LEU A CA 1
ATOM 631 C C . LEU A 1 85 ? 3.376 -4.851 6.137 1.00 46.62 85 LEU A C 1
ATOM 633 O O . LEU A 1 85 ? 2.469 -5.066 5.335 1.00 46.62 85 LEU A O 1
ATOM 637 N N . GLN A 1 86 ? 3.608 -5.683 7.155 1.00 53.53 86 GLN A N 1
ATOM 638 C CA . GLN A 1 86 ? 2.519 -6.474 7.732 1.00 53.53 86 GLN A CA 1
ATOM 639 C C . GLN A 1 86 ? 1.537 -5.456 8.321 1.00 53.53 86 GLN A C 1
ATOM 641 O O . GLN A 1 86 ? 1.531 -5.203 9.522 1.00 53.53 86 GLN A O 1
ATOM 646 N N . GLU A 1 87 ? 0.803 -4.763 7.454 1.00 68.38 87 GLU A N 1
ATOM 647 C CA . GLU A 1 87 ? -0.144 -3.751 7.873 1.00 68.38 87 GLU A CA 1
ATOM 648 C C . GLU A 1 87 ? -1.308 -4.504 8.472 1.00 68.38 87 GLU A C 1
ATOM 650 O O . GLU A 1 87 ? -1.978 -5.304 7.814 1.00 68.38 87 GLU A O 1
ATOM 655 N N . MET A 1 88 ? -1.522 -4.272 9.759 1.00 83.75 88 MET A N 1
ATOM 656 C CA . MET A 1 88 ? -2.751 -4.680 10.395 1.00 83.75 88 MET A CA 1
ATOM 657 C C . MET A 1 88 ? -3.885 -3.943 9.689 1.00 83.75 88 MET A C 1
ATOM 659 O O . MET A 1 88 ? -3.987 -2.722 9.764 1.00 83.75 88 MET A O 1
ATOM 663 N N . LEU A 1 89 ? -4.707 -4.693 8.964 1.00 90.19 89 LEU A N 1
ATOM 664 C CA . LEU A 1 89 ? -5.878 -4.166 8.286 1.00 90.19 89 LEU A CA 1
ATOM 665 C C . LEU A 1 89 ? -7.096 -4.349 9.180 1.00 90.19 89 LEU A C 1
ATOM 667 O O . LEU A 1 89 ? -7.329 -5.439 9.708 1.00 90.19 89 LEU A O 1
ATOM 671 N N . ILE A 1 90 ? -7.910 -3.305 9.279 1.00 93.44 90 ILE A N 1
ATOM 672 C CA . ILE A 1 90 ? -9.220 -3.369 9.928 1.00 93.44 90 ILE A CA 1
ATOM 673 C C . ILE A 1 90 ? -10.317 -2.958 8.938 1.00 93.44 90 ILE A C 1
ATOM 675 O O . ILE A 1 90 ? -10.041 -2.201 8.002 1.00 93.44 90 ILE A O 1
ATOM 679 N N . PRO A 1 91 ? -11.562 -3.440 9.094 1.00 94.56 91 PRO A N 1
ATOM 680 C CA . PRO A 1 91 ? -12.681 -2.959 8.293 1.00 94.56 91 PRO A CA 1
ATOM 681 C C . PRO A 1 91 ? -12.910 -1.465 8.518 1.00 94.56 91 PRO A C 1
ATOM 683 O O . PRO A 1 91 ? -12.894 -1.004 9.660 1.00 94.56 91 PRO A O 1
ATOM 686 N N . VAL A 1 92 ? -13.222 -0.717 7.456 1.00 93.88 92 VAL A N 1
ATOM 687 C CA . VAL A 1 92 ? -13.559 0.717 7.582 1.00 93.88 92 VAL A CA 1
ATOM 688 C C . VAL A 1 92 ? -14.754 0.961 8.511 1.00 93.88 92 VAL A C 1
ATOM 690 O O . VAL A 1 92 ? -14.850 2.016 9.124 1.00 93.88 92 VAL A O 1
ATOM 693 N N . THR A 1 93 ? -15.641 -0.027 8.674 1.00 93.88 93 THR A N 1
ATOM 694 C CA . THR A 1 93 ? -16.813 0.055 9.562 1.00 93.88 93 THR A CA 1
ATOM 695 C C . THR A 1 93 ? -16.467 0.028 11.051 1.00 93.88 93 THR A C 1
ATOM 697 O O . THR A 1 93 ? -17.330 0.331 11.871 1.00 93.88 93 THR A O 1
ATOM 700 N N . ALA A 1 94 ? -15.239 -0.354 11.412 1.00 94.56 94 ALA A N 1
ATOM 701 C CA . ALA A 1 94 ? -14.760 -0.332 12.793 1.00 94.56 94 ALA A CA 1
ATOM 702 C C . ALA A 1 94 ? -14.227 1.047 13.219 1.00 94.56 94 ALA A C 1
ATOM 704 O O . ALA A 1 94 ? -13.950 1.259 14.399 1.00 94.56 94 ALA A O 1
ATOM 705 N N . VAL A 1 95 ? -14.055 1.967 12.266 1.00 94.00 95 VAL A N 1
ATOM 706 C CA . VAL A 1 95 ? -13.473 3.289 12.496 1.00 94.00 95 VAL A CA 1
ATOM 707 C C . VAL A 1 95 ? -14.578 4.311 12.720 1.00 94.00 95 VAL A C 1
ATOM 709 O O . VAL A 1 95 ? -15.485 4.455 11.901 1.00 94.00 95 VAL A O 1
ATOM 712 N N . LEU A 1 96 ? -14.465 5.064 13.810 1.00 92.56 96 LEU A N 1
ATOM 713 C CA . LEU A 1 96 ? -15.282 6.238 14.081 1.00 92.56 96 LEU A CA 1
ATOM 714 C C . LEU A 1 96 ? -14.431 7.492 13.922 1.00 92.56 96 LEU A C 1
ATOM 716 O O . LEU A 1 96 ? -13.392 7.641 14.564 1.00 92.56 96 LEU A O 1
ATOM 720 N N . ILE A 1 97 ? -14.889 8.401 13.070 1.00 88.75 97 ILE A N 1
ATOM 721 C CA . ILE A 1 97 ? -14.268 9.710 12.884 1.00 88.75 97 ILE A CA 1
ATOM 722 C C . ILE A 1 97 ? -14.935 10.658 13.876 1.00 88.75 97 ILE A C 1
ATOM 724 O O . ILE A 1 97 ? -16.143 10.877 13.799 1.00 88.75 97 ILE A O 1
ATOM 728 N N . LYS A 1 98 ? -14.161 11.174 14.831 1.00 82.00 98 LYS A N 1
ATOM 729 C CA . LYS A 1 98 ? -14.654 12.103 15.855 1.00 82.00 98 LYS A CA 1
ATOM 730 C C . LYS A 1 98 ? -14.691 13.536 15.341 1.00 82.00 98 LYS A C 1
ATOM 732 O O . LYS A 1 98 ? -15.699 14.221 15.458 1.00 82.00 98 LYS A O 1
ATOM 737 N N . ASP A 1 99 ? -13.593 13.938 14.721 1.00 79.31 99 ASP A N 1
ATOM 738 C CA . ASP A 1 99 ? -13.383 15.241 14.105 1.00 79.31 99 ASP A CA 1
ATOM 739 C C . ASP A 1 99 ? -12.317 15.079 13.005 1.00 79.31 99 ASP A C 1
ATOM 741 O O . ASP A 1 99 ? -11.818 13.970 12.794 1.00 79.31 99 ASP A O 1
ATOM 745 N N . GLU A 1 100 ? -11.984 16.150 12.274 1.00 74.75 100 GLU A N 1
ATOM 746 C CA . GLU A 1 100 ? -11.224 16.081 11.009 1.00 74.75 100 GLU A CA 1
ATOM 747 C C . GLU A 1 100 ? -9.889 15.319 11.097 1.00 74.75 100 GLU A C 1
ATOM 749 O O . GLU A 1 100 ? -9.420 14.782 10.095 1.00 74.75 100 GLU A O 1
ATOM 754 N N . SER A 1 101 ? -9.282 15.235 12.283 1.00 76.12 101 SER A N 1
ATOM 755 C CA . SER A 1 101 ? -7.977 14.600 12.496 1.00 76.12 101 SER A CA 1
ATOM 756 C C . SER A 1 101 ? -7.992 13.378 13.418 1.00 76.12 101 SER A C 1
ATOM 758 O O . SER A 1 101 ? -6.963 12.712 13.552 1.00 76.12 101 SER A O 1
ATOM 760 N N . ARG A 1 102 ? -9.121 13.055 14.067 1.00 86.12 102 ARG A N 1
ATOM 761 C CA . ARG A 1 102 ? -9.165 12.031 15.127 1.00 86.12 102 ARG A CA 1
ATOM 762 C C . ARG A 1 102 ? -10.035 10.844 14.736 1.00 86.12 102 ARG A C 1
ATOM 764 O O . ARG A 1 102 ? -11.260 10.933 14.697 1.00 86.12 102 ARG A O 1
ATOM 771 N N . SER A 1 103 ? -9.374 9.712 14.498 1.00 93.19 103 SER A N 1
ATOM 772 C CA . SER A 1 103 ? -10.004 8.408 14.273 1.00 93.19 103 SER A CA 1
ATOM 773 C C . SER A 1 103 ? -9.910 7.543 15.527 1.00 93.19 103 SER A C 1
ATOM 775 O O . SER A 1 103 ? -8.854 7.461 16.157 1.00 93.19 103 SER A O 1
ATOM 777 N N . VAL A 1 104 ? -11.012 6.889 15.881 1.00 94.12 104 VAL A N 1
ATOM 778 C CA . VAL A 1 104 ? -11.142 6.045 17.073 1.00 94.12 104 VAL A CA 1
ATOM 779 C C . VAL A 1 104 ? -11.657 4.662 16.688 1.00 94.12 104 VAL A C 1
ATOM 781 O O . VAL A 1 104 ? -12.534 4.532 15.834 1.00 94.12 104 VAL A O 1
ATOM 784 N N . VAL A 1 105 ? -11.132 3.630 17.344 1.00 95.25 105 VAL A N 1
ATOM 785 C CA . VAL A 1 105 ? -11.620 2.247 17.279 1.00 95.25 105 VAL A CA 1
ATOM 786 C C . VAL A 1 105 ? -11.921 1.773 18.697 1.00 95.25 105 VAL A C 1
ATOM 788 O O . VAL A 1 105 ? -11.162 2.053 19.622 1.00 95.25 105 VAL A O 1
ATOM 791 N N . TYR A 1 106 ? -13.022 1.044 18.876 1.00 94.38 106 TYR A N 1
ATOM 792 C CA . TYR A 1 106 ? -13.352 0.423 20.158 1.00 94.38 106 TYR A CA 1
ATOM 793 C C . TYR A 1 106 ? -12.718 -0.961 20.267 1.00 94.38 106 TYR A C 1
ATOM 795 O O . TYR A 1 106 ? -13.031 -1.849 19.469 1.00 94.38 106 TYR A O 1
ATOM 803 N N . VAL A 1 107 ? -11.859 -1.139 21.269 1.00 94.69 107 VAL A N 1
ATOM 804 C CA . VAL A 1 107 ? -11.210 -2.413 21.601 1.00 94.69 107 VAL A CA 1
ATOM 805 C C . VAL A 1 107 ? -11.991 -3.092 22.721 1.00 94.69 107 VAL A C 1
ATOM 807 O O . VAL A 1 107 ? -12.309 -2.467 23.731 1.00 94.69 107 VAL A O 1
ATOM 810 N N . GLN A 1 108 ? -12.317 -4.368 22.534 1.00 93.06 108 GLN A N 1
ATOM 811 C CA . GLN A 1 108 ? -12.975 -5.193 23.538 1.00 93.06 108 GLN A CA 1
ATOM 812 C C . GLN A 1 108 ? -11.922 -5.890 24.404 1.00 93.06 108 GLN A C 1
ATOM 814 O O . GLN A 1 108 ? -11.122 -6.688 23.907 1.00 93.06 108 GLN A O 1
ATOM 819 N N . HIS A 1 109 ? -11.971 -5.616 25.703 1.00 89.50 109 HIS A N 1
ATOM 820 C CA . HIS A 1 109 ? -11.186 -6.294 26.730 1.00 89.50 109 HIS A CA 1
ATOM 821 C C . HIS A 1 109 ? -11.956 -7.478 27.325 1.00 89.50 109 HIS A C 1
ATOM 823 O O . HIS A 1 109 ? -13.087 -7.793 26.934 1.00 89.50 109 HIS A O 1
ATOM 829 N N . GLU A 1 110 ? -11.343 -8.148 28.297 1.00 84.69 110 GLU A N 1
ATOM 830 C CA . GLU A 1 110 ? -12.029 -9.149 29.109 1.00 84.69 110 GLU A CA 1
ATOM 831 C C . GLU A 1 110 ? -13.235 -8.539 29.849 1.00 84.69 110 GLU A C 1
ATOM 833 O O . GLU A 1 110 ? -13.345 -7.326 30.034 1.00 84.69 110 GLU A O 1
ATOM 838 N N . ASN A 1 111 ? -14.185 -9.388 30.245 1.00 83.19 111 ASN A N 1
ATOM 839 C CA . ASN A 1 111 ? -15.411 -8.986 30.951 1.00 83.19 111 ASN A CA 1
ATOM 840 C C . ASN A 1 111 ? -16.320 -8.006 30.185 1.00 83.19 111 ASN A C 1
ATOM 842 O O . ASN A 1 111 ? -17.092 -7.273 30.797 1.00 83.19 111 ASN A O 1
ATOM 846 N N . ASN A 1 112 ? -16.267 -8.019 28.848 1.00 82.62 112 ASN A N 1
ATOM 847 C CA . ASN A 1 112 ? -17.129 -7.207 27.984 1.00 82.62 112 ASN A CA 1
ATOM 848 C C . ASN A 1 112 ? -16.982 -5.690 28.216 1.00 82.62 112 ASN A C 1
ATOM 850 O O . ASN A 1 112 ? -17.933 -4.930 28.038 1.00 82.62 112 ASN A O 1
ATOM 854 N N . GLN A 1 113 ? -15.787 -5.264 28.625 1.00 86.88 113 GLN A N 1
ATOM 855 C CA . GLN A 1 113 ? -15.422 -3.856 28.715 1.00 86.88 113 GLN A CA 1
ATOM 856 C C . GLN A 1 113 ? -14.901 -3.367 27.364 1.00 86.88 113 GLN A C 1
ATOM 858 O O . GLN A 1 113 ? -14.213 -4.097 26.648 1.00 86.88 113 GLN A O 1
ATOM 863 N N . PHE A 1 114 ? -15.229 -2.123 27.023 1.00 90.25 114 PHE A N 1
ATOM 864 C CA . PHE A 1 114 ? -14.857 -1.511 25.753 1.00 90.25 114 PHE A CA 1
ATOM 865 C C . PHE A 1 114 ? -14.065 -0.237 26.003 1.00 90.25 114 PHE A C 1
ATOM 867 O O . PHE A 1 114 ? -14.498 0.631 26.758 1.00 90.25 114 PHE A O 1
ATOM 874 N N . GLU A 1 115 ? -12.922 -0.119 25.342 1.00 91.81 115 GLU A N 1
ATOM 875 C CA . GLU A 1 115 ? -12.067 1.059 25.417 1.00 91.81 115 GLU A CA 1
ATOM 876 C C . GLU A 1 115 ? -12.039 1.766 24.063 1.00 91.81 115 GLU A C 1
ATOM 878 O O . GLU A 1 115 ? -11.761 1.148 23.034 1.00 91.81 115 GLU A O 1
ATOM 883 N N . ALA A 1 116 ? -12.309 3.071 24.068 1.00 92.38 116 ALA A N 1
ATOM 884 C CA . ALA A 1 116 ? -12.116 3.925 22.906 1.00 92.38 116 ALA A CA 1
ATOM 885 C C . ALA A 1 116 ? -10.622 4.210 22.727 1.00 92.38 116 ALA A C 1
ATOM 887 O O . ALA A 1 116 ? -10.005 4.841 23.588 1.00 92.38 116 ALA A O 1
ATOM 888 N N . ARG A 1 117 ? -10.044 3.789 21.601 1.00 94.12 117 ARG A N 1
ATOM 889 C CA . ARG A 1 117 ? -8.625 3.996 21.316 1.00 94.12 117 ARG A CA 1
ATOM 890 C C . ARG A 1 117 ? -8.405 4.833 20.072 1.00 94.12 117 ARG A C 1
ATOM 892 O O . ARG A 1 117 ? -8.945 4.537 19.009 1.00 94.12 117 ARG A O 1
ATOM 899 N N . VAL A 1 118 ? -7.585 5.871 20.212 1.00 93.62 118 VAL A N 1
ATOM 900 C CA . VAL A 1 118 ? -7.158 6.703 19.084 1.00 93.62 118 VAL A CA 1
ATOM 901 C C . VAL A 1 118 ? -6.207 5.900 18.203 1.00 93.62 118 VAL A C 1
ATOM 903 O O . VAL A 1 118 ? -5.255 5.294 18.697 1.00 93.62 118 VAL A O 1
ATOM 906 N N . VAL A 1 119 ? -6.462 5.915 16.899 1.00 93.31 119 VAL A N 1
ATOM 907 C CA . VAL A 1 119 ? -5.667 5.200 15.899 1.00 93.31 119 VAL A CA 1
ATOM 908 C C . VAL A 1 119 ? -5.179 6.145 14.810 1.00 93.31 119 VAL A C 1
ATOM 910 O O . VAL A 1 119 ? -5.871 7.087 14.426 1.00 93.31 119 VAL A O 1
ATOM 913 N N . THR A 1 120 ? -3.989 5.866 14.281 1.00 89.38 120 THR A N 1
ATOM 914 C CA . THR A 1 120 ? -3.503 6.492 13.044 1.00 89.38 120 THR A CA 1
ATOM 915 C C . THR A 1 120 ? -3.707 5.511 11.903 1.00 89.38 120 THR A C 1
ATOM 917 O O . THR A 1 120 ? -3.312 4.348 12.009 1.00 89.38 120 THR A O 1
ATOM 920 N N . LEU A 1 121 ? -4.322 5.969 10.817 1.00 89.50 121 LEU A N 1
ATOM 921 C CA . LEU A 1 121 ? -4.749 5.121 9.710 1.00 89.50 121 LEU A CA 1
ATOM 922 C C . LEU A 1 121 ? -4.060 5.510 8.402 1.00 89.50 121 LEU A C 1
ATOM 924 O O . LEU A 1 121 ? -3.757 6.678 8.163 1.00 89.50 121 LEU A O 1
ATOM 928 N N . GLY A 1 122 ? -3.825 4.508 7.560 1.00 84.44 122 GLY A N 1
ATOM 929 C CA . GLY A 1 122 ? -3.379 4.685 6.184 1.00 84.44 122 GLY A CA 1
ATOM 930 C C . GLY A 1 122 ? -4.535 4.991 5.234 1.00 84.44 122 GLY A C 1
ATOM 931 O O . GLY A 1 122 ? -5.661 5.283 5.642 1.00 84.44 122 GLY A O 1
ATOM 932 N N . ARG A 1 123 ? -4.269 4.896 3.928 1.00 80.94 123 ARG A N 1
ATOM 933 C CA . ARG A 1 123 ? -5.313 5.096 2.916 1.00 80.94 123 ARG A CA 1
ATOM 934 C C . ARG A 1 123 ? -6.233 3.870 2.852 1.00 80.94 123 ARG A C 1
ATOM 936 O O . ARG A 1 123 ? -5.733 2.760 2.665 1.00 80.94 123 ARG A O 1
ATOM 943 N N . PRO A 1 124 ? -7.561 4.043 2.969 1.00 84.69 124 PRO A N 1
ATOM 944 C CA . PRO A 1 124 ? -8.495 2.935 2.839 1.00 84.69 124 PRO A CA 1
ATOM 945 C C . PRO A 1 124 ? -8.500 2.386 1.409 1.00 84.69 124 PRO A C 1
ATOM 947 O O . PRO A 1 124 ? -8.410 3.132 0.432 1.00 84.69 124 PRO A O 1
ATOM 950 N N . SER A 1 125 ? -8.638 1.069 1.282 1.00 80.69 125 SER A N 1
ATOM 951 C CA . SER A 1 125 ? -8.720 0.368 0.003 1.00 80.69 125 SER A CA 1
ATOM 952 C C . SER A 1 125 ? -9.574 -0.888 0.144 1.00 80.69 125 SER A C 1
ATOM 954 O O . SER A 1 125 ? -9.413 -1.665 1.083 1.00 80.69 125 SER A O 1
ATOM 956 N N . ARG A 1 126 ? -10.505 -1.092 -0.797 1.00 84.31 126 ARG A N 1
ATOM 957 C CA . ARG A 1 126 ? -11.388 -2.277 -0.857 1.00 84.31 126 ARG A CA 1
ATOM 958 C C . ARG A 1 126 ? -12.142 -2.568 0.457 1.00 84.31 126 ARG A C 1
ATOM 960 O O . ARG A 1 126 ? -12.304 -3.722 0.835 1.00 84.31 126 ARG A O 1
ATOM 967 N N . GLY A 1 127 ? -12.596 -1.526 1.160 1.00 87.06 127 GLY A N 1
ATOM 968 C CA . GLY A 1 127 ? -13.358 -1.658 2.414 1.00 87.06 127 GLY A CA 1
ATOM 969 C C . GLY A 1 127 ? -12.520 -1.977 3.659 1.00 87.06 127 GLY A C 1
ATOM 970 O O . GLY A 1 127 ? -13.074 -2.118 4.749 1.00 87.06 127 GLY A O 1
ATOM 971 N N . MET A 1 128 ? -11.198 -2.039 3.517 1.00 91.25 128 MET A N 1
ATOM 972 C CA . MET A 1 128 ? -10.244 -2.198 4.612 1.00 91.25 128 MET A CA 1
ATOM 973 C C . MET A 1 128 ? -9.381 -0.941 4.731 1.00 91.25 128 MET A C 1
ATOM 975 O O . MET A 1 128 ? -9.213 -0.200 3.760 1.00 91.25 128 MET A O 1
ATOM 979 N N . VAL A 1 129 ? -8.817 -0.701 5.909 1.00 91.81 129 VAL A N 1
ATOM 980 C CA . VAL A 1 129 ? -7.883 0.401 6.149 1.00 91.81 129 VAL A CA 1
ATOM 981 C C . VAL A 1 129 ? -6.664 -0.08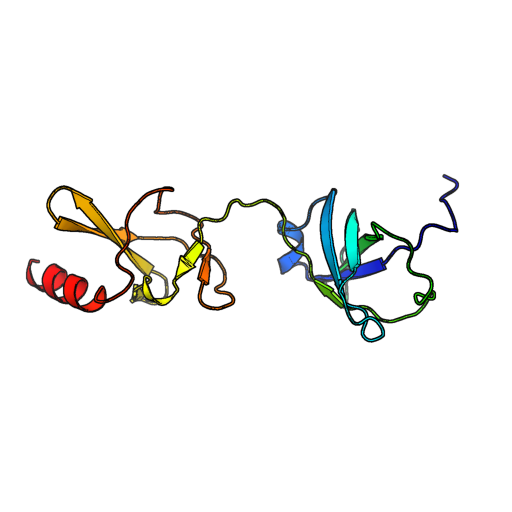5 6.942 1.00 91.81 129 VAL A C 1
ATOM 983 O O . VAL A 1 129 ? -6.836 -0.807 7.928 1.00 91.81 129 VAL A O 1
ATOM 986 N N . PRO A 1 130 ? -5.438 0.279 6.521 1.00 88.94 130 PRO A N 1
ATOM 987 C CA . PRO A 1 130 ? -4.224 0.032 7.293 1.00 88.94 130 PRO A CA 1
ATOM 988 C C . PRO A 1 130 ? -4.213 0.780 8.618 1.00 88.94 130 PRO A C 1
ATOM 990 O O . PRO A 1 130 ? -4.511 1.975 8.663 1.00 88.94 130 PRO A O 1
ATOM 993 N N . VAL A 1 131 ? -3.801 0.096 9.679 1.00 90.19 131 VAL A N 1
ATOM 994 C CA . VAL A 1 131 ? -3.507 0.702 10.976 1.00 90.19 131 VAL A CA 1
ATOM 995 C C . VAL A 1 131 ? -2.011 0.984 11.055 1.00 90.19 131 VAL A C 1
ATOM 997 O O . VAL A 1 131 ? -1.196 0.064 11.068 1.00 90.19 131 VAL A O 1
ATOM 1000 N N . ILE A 1 132 ? -1.658 2.267 11.118 1.00 86.69 132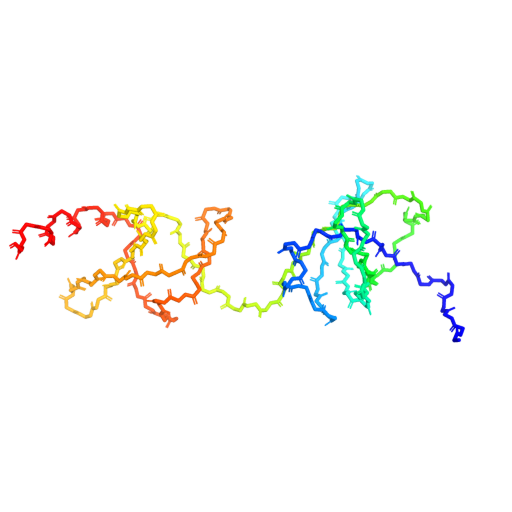 ILE A N 1
ATOM 1001 C CA . ILE A 1 132 ? -0.279 2.744 11.283 1.00 86.69 132 ILE A CA 1
ATOM 1002 C C . ILE A 1 132 ? 0.126 2.668 12.760 1.00 86.69 132 ILE A C 1
ATOM 1004 O O . ILE A 1 132 ? 1.249 2.284 13.082 1.00 86.69 132 ILE A O 1
ATOM 1008 N N . SER A 1 133 ? -0.781 3.033 13.672 1.00 86.25 133 SER A N 1
ATOM 1009 C CA . SER A 1 133 ? -0.549 2.971 15.119 1.00 86.25 133 SER A CA 1
ATOM 1010 C C . SER A 1 133 ? -1.857 2.958 15.915 1.00 86.25 133 SER A C 1
ATOM 1012 O O . SER A 1 133 ? -2.918 3.319 15.403 1.00 86.25 133 SER A O 1
ATOM 1014 N N . GLY A 1 134 ? -1.768 2.555 17.186 1.00 88.94 134 GLY A N 1
ATOM 1015 C CA . GLY A 1 134 ? -2.882 2.571 18.139 1.00 88.94 134 GLY A CA 1
ATOM 1016 C C . GLY A 1 134 ? -3.544 1.213 18.387 1.00 88.94 134 GLY A C 1
ATOM 1017 O O . GLY A 1 134 ? -4.332 1.111 19.317 1.00 88.94 134 GLY A O 1
ATOM 1018 N N . LEU A 1 135 ? -3.200 0.163 17.633 1.00 91.50 135 LEU A N 1
ATOM 1019 C CA . LEU A 1 135 ? -3.683 -1.206 17.868 1.00 91.50 135 LEU A CA 1
ATOM 1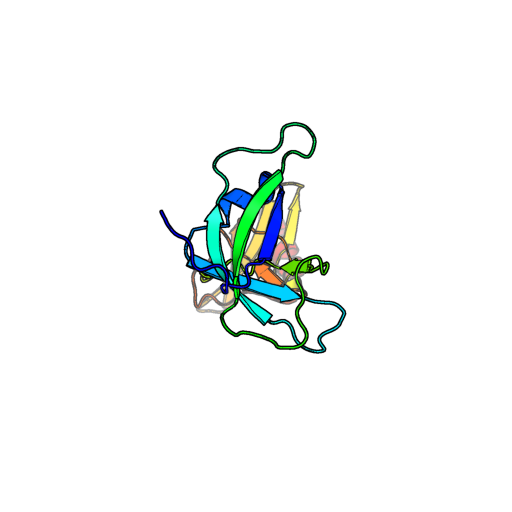020 C C . LEU A 1 135 ? -2.541 -2.225 17.834 1.00 91.50 135 LEU A C 1
ATOM 1022 O O . LEU A 1 135 ? -1.486 -1.986 17.238 1.00 91.50 135 LEU A O 1
ATOM 1026 N N . LYS A 1 136 ? -2.769 -3.377 18.464 1.00 88.75 136 LYS A N 1
ATOM 1027 C CA . LYS A 1 136 ? -1.881 -4.544 18.484 1.00 88.75 136 LYS A CA 1
ATOM 1028 C C . LYS A 1 136 ? -2.547 -5.743 17.811 1.00 88.75 136 LYS A C 1
ATOM 1030 O O . LYS A 1 136 ? -3.763 -5.915 17.841 1.00 88.75 136 LYS A O 1
ATOM 1035 N N . VAL A 1 137 ? -1.728 -6.592 17.190 1.00 86.44 137 VAL A N 1
ATOM 1036 C CA . VAL A 1 137 ? -2.215 -7.813 16.536 1.00 86.44 137 VAL A CA 1
ATOM 1037 C C . VAL A 1 137 ? -2.869 -8.714 17.585 1.00 86.44 137 VAL A C 1
ATOM 1039 O O . VAL A 1 137 ? -2.303 -8.931 18.654 1.00 86.44 137 VAL A O 1
ATOM 1042 N N . GLY A 1 138 ? -4.053 -9.238 17.266 1.00 88.00 138 GLY A N 1
ATOM 1043 C CA . GLY A 1 138 ? -4.828 -10.110 18.153 1.00 88.00 138 GLY A CA 1
ATOM 1044 C C . GLY A 1 138 ? -5.859 -9.388 19.025 1.00 88.00 138 GLY A C 1
ATOM 1045 O O . GLY A 1 138 ? -6.682 -10.060 19.645 1.00 88.00 138 GLY A O 1
ATOM 1046 N N . GLU A 1 139 ? -5.875 -8.051 19.050 1.00 91.75 139 GLU A N 1
ATOM 1047 C CA . GLU A 1 139 ? -6.927 -7.300 19.740 1.00 91.75 139 GLU A CA 1
ATOM 1048 C C . GLU A 1 139 ? -8.288 -7.483 19.051 1.00 91.75 139 GLU A C 1
ATOM 1050 O O . GLU A 1 139 ? -8.405 -7.463 17.822 1.00 91.75 139 GLU A O 1
ATOM 1055 N N . LYS A 1 140 ? -9.342 -7.657 19.856 1.00 92.62 140 LYS A N 1
ATOM 1056 C CA . LYS A 1 140 ? -10.722 -7.721 19.366 1.00 92.62 140 LYS A CA 1
ATOM 1057 C C . LYS A 1 140 ? -11.271 -6.308 19.251 1.00 92.62 140 LYS A C 1
ATOM 1059 O O . LYS A 1 140 ? -11.245 -5.559 20.222 1.00 92.62 140 LYS A O 1
ATOM 1064 N N . ILE A 1 141 ? -11.800 -5.962 18.084 1.00 94.38 141 ILE A N 1
ATOM 1065 C CA . ILE A 1 141 ? -12.372 -4.641 17.820 1.00 94.38 141 ILE A CA 1
ATOM 1066 C C . ILE A 1 141 ? -13.857 -4.730 17.488 1.00 94.38 141 ILE A C 1
ATOM 1068 O O . ILE A 1 141 ? -14.344 -5.732 16.956 1.00 94.38 141 ILE A O 1
ATOM 1072 N N . VAL A 1 142 ? -14.576 -3.649 17.760 1.00 93.56 142 VAL A N 1
ATOM 1073 C CA . VAL A 1 142 ? -15.998 -3.528 17.444 1.00 93.56 142 VAL A CA 1
ATOM 1074 C C . VAL A 1 142 ? -16.167 -3.098 15.989 1.00 93.56 142 VAL A C 1
ATOM 1076 O O . VAL A 1 142 ? -15.884 -1.964 15.622 1.00 93.56 142 VAL A O 1
ATOM 1079 N N . VAL A 1 143 ? -16.666 -4.005 15.149 1.00 91.50 143 VAL A N 1
ATOM 1080 C CA . VAL A 1 143 ? -16.917 -3.747 13.715 1.00 91.50 143 VAL A CA 1
ATOM 1081 C C . VAL A 1 143 ? -18.324 -3.215 13.418 1.00 91.50 143 VAL A C 1
ATOM 1083 O O . VAL A 1 143 ? -18.592 -2.780 12.296 1.00 91.50 143 VAL A O 1
ATOM 1086 N N . ARG A 1 144 ? -19.239 -3.291 14.396 1.00 84.94 144 ARG A N 1
ATOM 1087 C CA . ARG A 1 144 ? -20.639 -2.837 14.325 1.00 84.94 144 ARG A CA 1
ATOM 1088 C C . ARG A 1 144 ? -21.092 -2.313 15.683 1.00 84.94 144 ARG A C 1
ATOM 1090 O O . ARG A 1 144 ? -20.785 -2.923 16.697 1.00 84.94 144 ARG A O 1
ATOM 1097 N N . GLY A 1 145 ? -21.867 -1.229 15.696 1.00 81.06 145 GLY A N 1
ATOM 1098 C CA . GLY A 1 145 ? -22.413 -0.656 16.934 1.00 81.06 145 GLY A CA 1
ATOM 1099 C C . GLY A 1 145 ? -21.450 0.256 17.702 1.00 81.06 145 GLY A C 1
ATOM 1100 O O . GLY A 1 145 ? -21.792 0.691 18.795 1.00 81.06 145 GLY A O 1
ATOM 1101 N N . GLY A 1 146 ? -20.289 0.603 17.133 1.00 80.12 146 GLY A N 1
ATOM 1102 C CA . GLY A 1 146 ? -19.331 1.517 17.768 1.00 80.12 146 GLY A CA 1
ATOM 1103 C C . GLY A 1 146 ? -19.938 2.878 18.133 1.00 80.12 146 GLY A C 1
ATOM 1104 O O . GLY A 1 146 ? -19.663 3.398 19.204 1.00 80.12 146 GLY A O 1
ATOM 1105 N N . LEU A 1 147 ? -20.837 3.414 17.299 1.00 79.88 147 LEU A N 1
ATOM 1106 C CA . LEU A 1 147 ? -21.530 4.679 17.574 1.00 79.88 147 LEU A CA 1
ATOM 1107 C C . LEU A 1 147 ? -22.405 4.628 18.845 1.00 79.88 147 LEU A C 1
ATOM 1109 O O . LEU A 1 147 ? -22.569 5.638 19.520 1.00 79.88 147 LEU A O 1
ATOM 1113 N N . LEU A 1 148 ? -22.953 3.457 19.197 1.00 82.38 148 LEU A N 1
ATOM 1114 C CA . LEU A 1 148 ? -23.758 3.288 20.415 1.00 82.38 148 LEU A CA 1
ATOM 1115 C C . LEU A 1 148 ? -22.879 3.326 21.670 1.00 82.38 148 LEU A C 1
ATOM 1117 O O . LEU A 1 148 ? -23.239 3.966 22.655 1.00 82.38 148 LEU A O 1
ATOM 1121 N N . LEU A 1 149 ? -21.714 2.670 21.613 1.00 80.62 149 LEU A N 1
ATOM 1122 C CA . LEU A 1 149 ? -20.712 2.718 22.684 1.00 80.62 149 LEU A CA 1
ATOM 1123 C C . LEU A 1 149 ? -20.207 4.145 22.897 1.00 80.62 149 LEU A C 1
ATOM 1125 O O . LEU A 1 149 ? -19.979 4.570 24.026 1.00 80.62 149 LEU A O 1
ATOM 1129 N N . ASP A 1 150 ? -20.085 4.887 21.805 1.00 79.75 150 ASP A N 1
ATOM 1130 C CA . ASP A 1 150 ? -19.627 6.262 21.814 1.00 79.75 150 ASP A CA 1
ATOM 1131 C C . ASP A 1 150 ? -20.604 7.244 22.461 1.00 79.75 150 ASP A C 1
ATOM 1133 O O . ASP A 1 150 ? -20.212 8.075 23.288 1.00 79.75 150 ASP A O 1
ATOM 1137 N N . GLY A 1 151 ? -21.894 7.097 22.150 1.00 76.12 151 GLY A N 1
ATOM 1138 C CA . GLY A 1 151 ? -22.951 7.853 22.816 1.00 76.12 151 GLY A CA 1
ATOM 1139 C C . GLY A 1 151 ? -23.004 7.569 24.320 1.00 76.12 151 GLY A C 1
ATOM 1140 O O . GLY A 1 151 ? -23.073 8.507 25.111 1.00 76.12 151 GLY A O 1
ATOM 1141 N N . ALA A 1 152 ? -22.898 6.297 24.721 1.00 73.31 152 ALA A N 1
ATOM 1142 C CA . ALA A 1 152 ? -22.911 5.903 26.132 1.00 73.31 152 ALA A CA 1
ATOM 1143 C C . ALA A 1 152 ? -21.688 6.429 26.907 1.00 73.31 152 ALA A C 1
ATOM 1145 O O . ALA A 1 152 ? -21.828 6.886 28.039 1.00 73.31 152 ALA A O 1
ATOM 1146 N N . ALA A 1 153 ? -20.499 6.408 26.295 1.00 68.94 153 ALA A N 1
ATOM 1147 C CA . ALA A 1 153 ? -19.280 6.937 26.909 1.00 68.94 153 ALA A CA 1
ATOM 1148 C C . ALA A 1 153 ? -19.337 8.463 27.098 1.00 68.94 153 ALA A C 1
ATOM 1150 O O . ALA A 1 153 ? -18.860 8.978 28.106 1.00 68.94 153 ALA A O 1
ATOM 1151 N N . SER A 1 154 ? -19.954 9.181 26.155 1.00 65.94 154 SER A N 1
ATOM 1152 C CA . SER A 1 154 ? -20.065 10.646 26.195 1.00 65.94 154 SER A CA 1
ATOM 1153 C C . SER A 1 154 ? -21.072 11.159 27.236 1.00 65.94 154 SER A C 1
ATOM 1155 O O . SER A 1 154 ? -21.023 12.329 27.590 1.00 65.94 154 SER A O 1
ATOM 1157 N N . GLN A 1 155 ? -21.982 10.309 27.725 1.00 62.69 155 GLN A N 1
ATOM 1158 C CA . GLN A 1 155 ? -22.972 10.651 28.762 1.00 62.69 155 GLN A CA 1
ATOM 1159 C C . GLN A 1 155 ? -22.462 10.448 30.199 1.00 62.69 155 GLN A C 1
ATOM 1161 O O . GLN A 1 155 ? -23.165 10.791 31.147 1.00 62.69 155 GLN A O 1
ATOM 1166 N N . LEU A 1 156 ? -21.273 9.860 30.366 1.00 56.84 156 LEU A N 1
ATOM 1167 C CA . LEU A 1 156 ? -20.661 9.568 31.668 1.00 56.84 156 LEU A CA 1
ATOM 1168 C C . LEU A 1 156 ? -19.576 10.587 32.076 1.00 56.84 156 LEU A C 1
ATOM 1170 O O . LEU A 1 156 ? -18.917 10.387 33.097 1.00 56.84 156 LEU A O 1
ATOM 1174 N N . LEU A 1 157 ? -19.400 11.659 31.297 1.00 48.31 157 LEU A N 1
ATOM 1175 C CA . LEU A 1 157 ? -18.569 12.831 31.603 1.00 48.31 157 LEU A CA 1
ATOM 1176 C C . LEU A 1 157 ? -19.461 14.050 31.848 1.00 48.31 157 LEU A C 1
ATOM 1178 O O . LEU A 1 157 ? -19.090 14.859 32.726 1.00 48.31 157 LEU A O 1
#

Sequence (157 aa):
MIGDPQAMNVVAEVFESDLPGIRLGSSVQVEVPQLPKPLKGTVRHLGATLDKESRRAAVVVELSEQNPVLRPGMQAKVGVQLSNLQEMLIPVTAVLIKDESRSVVYVQHENNQFEARVVTLGRPSRGMVPVISGLKVGEKIVVRGGLLLDGAASQLL

InterPro domains:
  IPR051909 Membrane Fusion Protein Cation Efflux System [PTHR30097] (4-153)
  IPR058649 CzcB-like, C-terminal circularly permuted SH3-like domain [PF25975] (100-146)
  IPR058792 CusB-like, beta-barrel domain [PF25954] (10-80)